Protein AF-A0A1F7PLQ8-F1 (afdb_monomer_lite)

Sequence (103 aa):
VAEYSRIDPLPTLEVLSRNKQIPLGALARFILARYATSGSDALLEIGPRVVRQMGEIVREAEAAGSDDARLRAYAALKAIIAWLQVPLDDPHWRPGGRVAQAP

Foldseek 3Di:
DVVVVPDDCQVVLVVVCVVVVHPSVVSVVVVVVCVVCVVVVVVVVVVVVLVVVLVVLVVVLVVVVDPVSVVVSVVVVVVSVVVVCVCVVDVPDDPPDDDPDDD

Secondary structure (DSSP, 8-state):
-TTGGGS--HHHHHHHHHHHT--HHHHHHHHHHHHHHHHHHHHHHHHHHHHHHHHHHHHHHHHHT-HHHHHHHHHHHHHHHHHHHHHHH-TT--TT-------

Radius of gyration: 22.43 Å; chains: 1; bounding box: 52×36×55 Å

pLDDT: mean 82.35, std 17.56, range [31.88, 98.25]

Structure (mmCIF, N/CA/C/O backbone):
data_AF-A0A1F7PLQ8-F1
#
_entry.id   AF-A0A1F7PLQ8-F1
#
loop_
_atom_site.group_PDB
_atom_site.id
_atom_site.type_symbol
_atom_site.label_atom_id
_atom_site.label_alt_id
_atom_site.label_comp_id
_atom_site.label_asym_id
_atom_site.label_entity_id
_atom_site.label_seq_id
_atom_site.pdbx_PDB_ins_code
_atom_site.Cartn_x
_atom_site.Cartn_y
_atom_site.Cartn_z
_atom_site.occupancy
_atom_site.B_iso_or_equiv
_atom_site.auth_seq_id
_atom_site.auth_comp_id
_atom_site.auth_asym_id
_atom_site.auth_atom_id
_atom_site.pdbx_PDB_model_num
ATOM 1 N N . VAL A 1 1 ? 6.482 -7.645 -23.709 1.00 61.06 1 VAL A N 1
ATOM 2 C CA . VAL A 1 1 ? 7.874 -8.133 -23.879 1.00 61.06 1 VAL A CA 1
ATOM 3 C C . VAL A 1 1 ? 8.292 -8.155 -25.348 1.00 61.06 1 VAL A C 1
ATOM 5 O O . VAL A 1 1 ? 9.287 -7.516 -25.657 1.00 61.06 1 VAL A O 1
ATOM 8 N N . ALA A 1 2 ? 7.536 -8.803 -26.248 1.00 65.75 2 ALA A N 1
ATOM 9 C CA . ALA A 1 2 ? 7.897 -8.962 -27.669 1.00 65.75 2 ALA A CA 1
ATOM 10 C C . ALA A 1 2 ? 8.153 -7.649 -28.442 1.00 65.75 2 ALA A C 1
ATOM 12 O O . ALA A 1 2 ? 9.089 -7.586 -29.226 1.00 65.75 2 ALA A O 1
ATOM 13 N N . GLU A 1 3 ? 7.389 -6.585 -28.182 1.00 63.84 3 GLU A N 1
ATOM 14 C CA . GLU A 1 3 ? 7.567 -5.328 -28.929 1.00 63.84 3 GLU A CA 1
ATOM 15 C C . GLU A 1 3 ? 8.689 -4.442 -28.371 1.00 63.84 3 GLU A C 1
ATOM 17 O O . GLU A 1 3 ? 9.494 -3.884 -29.110 1.00 63.84 3 GLU A O 1
ATOM 22 N N . TYR A 1 4 ? 8.827 -4.401 -27.046 1.00 64.50 4 TYR A N 1
ATOM 23 C CA . TYR A 1 4 ? 9.889 -3.645 -26.375 1.00 64.50 4 TYR A CA 1
ATOM 24 C C . TYR A 1 4 ? 11.284 -4.261 -26.539 1.00 64.50 4 TYR A C 1
ATOM 26 O O . TYR A 1 4 ? 12.272 -3.563 -26.358 1.00 64.50 4 TYR A O 1
ATOM 34 N N . SER A 1 5 ? 11.384 -5.543 -26.902 1.00 72.81 5 SER A N 1
ATOM 35 C CA . SER A 1 5 ? 12.674 -6.207 -27.155 1.00 72.81 5 SER A CA 1
ATOM 36 C C . SER A 1 5 ? 13.295 -5.831 -28.503 1.00 72.81 5 SER A C 1
ATOM 38 O O . SER A 1 5 ? 14.457 -6.145 -28.740 1.00 72.81 5 SER A O 1
ATOM 40 N N . ARG A 1 6 ? 12.550 -5.134 -29.372 1.00 83.38 6 ARG A N 1
ATOM 41 C CA . ARG A 1 6 ? 13.042 -4.625 -30.663 1.00 83.38 6 ARG A CA 1
ATOM 42 C C . ARG A 1 6 ? 13.569 -3.192 -30.583 1.00 83.38 6 ARG A C 1
ATOM 44 O O . ARG A 1 6 ? 14.133 -2.704 -31.557 1.00 83.38 6 ARG A O 1
ATOM 51 N N . ILE A 1 7 ? 13.355 -2.517 -29.456 1.00 86.44 7 ILE A N 1
ATOM 52 C CA . ILE A 1 7 ? 13.770 -1.132 -29.245 1.00 86.44 7 ILE A CA 1
ATOM 53 C C . ILE A 1 7 ? 15.171 -1.146 -28.643 1.00 86.44 7 ILE A C 1
ATOM 55 O O . ILE A 1 7 ? 15.385 -1.774 -27.609 1.00 86.44 7 ILE A O 1
ATOM 59 N N . ASP A 1 8 ? 16.105 -0.425 -29.260 1.00 89.38 8 ASP A N 1
ATOM 60 C CA . ASP A 1 8 ? 17.393 -0.128 -28.635 1.00 89.38 8 ASP A CA 1
ATOM 61 C C . ASP A 1 8 ? 17.206 0.983 -27.583 1.00 89.38 8 ASP A C 1
ATOM 63 O O . ASP A 1 8 ? 16.848 2.110 -27.942 1.00 89.38 8 ASP A O 1
ATOM 67 N N . PRO A 1 9 ? 17.410 0.703 -26.282 1.00 88.25 9 PRO A N 1
ATOM 68 C CA . PRO A 1 9 ? 17.234 1.700 -25.235 1.00 88.25 9 PRO A CA 1
ATOM 69 C C . PRO A 1 9 ? 18.444 2.635 -25.085 1.00 88.25 9 PRO A C 1
ATOM 71 O O . PRO A 1 9 ? 18.326 3.659 -24.404 1.00 88.25 9 PRO A O 1
ATOM 74 N N . LEU A 1 10 ? 19.609 2.306 -25.665 1.00 94.19 10 LEU A N 1
ATOM 75 C CA . LEU A 1 10 ? 20.852 3.051 -25.441 1.00 94.19 10 LEU A CA 1
ATOM 76 C C . LEU A 1 10 ? 20.757 4.532 -25.827 1.00 94.19 10 LEU A C 1
ATOM 78 O O . LEU A 1 10 ? 21.132 5.354 -24.988 1.00 94.19 10 LEU A O 1
ATOM 82 N N . PRO A 1 11 ? 20.180 4.926 -26.982 1.00 95.50 11 PRO A N 1
ATOM 83 C CA . PRO A 1 11 ? 20.089 6.338 -27.354 1.00 95.50 11 PRO A CA 1
ATOM 84 C C . PRO A 1 11 ? 19.349 7.182 -26.310 1.00 95.50 11 PRO A C 1
ATOM 86 O O . PRO A 1 11 ? 19.767 8.288 -25.964 1.00 95.50 11 PRO A O 1
ATOM 89 N N . THR A 1 12 ? 18.262 6.648 -25.748 1.00 92.31 12 THR A N 1
ATOM 90 C CA . THR A 1 12 ? 17.502 7.326 -24.692 1.00 92.31 12 THR A CA 1
ATOM 91 C C . THR A 1 12 ? 18.301 7.407 -23.393 1.00 92.31 12 THR A C 1
ATOM 93 O O . THR A 1 12 ? 18.348 8.467 -22.764 1.00 92.31 12 THR A O 1
ATOM 96 N N . LEU A 1 13 ? 18.956 6.314 -22.993 1.00 94.25 13 LEU A N 1
ATOM 97 C CA . LEU A 1 13 ? 19.758 6.275 -21.769 1.00 94.25 13 LEU A CA 1
ATOM 98 C C . LEU A 1 13 ? 20.980 7.195 -21.841 1.00 94.25 13 LEU A C 1
ATOM 100 O O . LEU A 1 13 ? 21.321 7.824 -20.843 1.00 94.25 13 LEU A O 1
ATOM 104 N N . GLU A 1 14 ? 21.606 7.334 -23.006 1.00 96.75 14 GLU A N 1
ATOM 105 C CA . GLU A 1 14 ? 22.716 8.259 -23.235 1.00 96.75 14 GLU A CA 1
ATOM 106 C C . GLU A 1 14 ? 22.290 9.724 -23.111 1.00 96.75 14 GLU A C 1
ATOM 108 O O . GLU A 1 14 ? 22.976 10.519 -22.464 1.00 96.75 14 GLU A O 1
ATOM 113 N N . VAL A 1 15 ? 21.138 10.089 -23.687 1.00 96.44 15 VAL A N 1
ATOM 114 C CA . VAL A 1 15 ? 20.565 11.436 -23.533 1.00 96.44 15 VAL A CA 1
ATOM 115 C C . VAL A 1 15 ? 20.281 11.726 -22.060 1.00 96.44 15 VAL A C 1
ATOM 117 O O . VAL A 1 15 ? 20.666 12.779 -21.549 1.00 96.44 15 VAL A O 1
ATOM 120 N N . LEU A 1 16 ? 19.662 10.783 -21.348 1.00 94.25 16 LEU A N 1
ATOM 121 C CA . LEU A 1 16 ? 19.395 10.917 -19.916 1.00 94.25 16 LEU A CA 1
ATOM 122 C C . LEU A 1 16 ? 20.678 11.006 -19.085 1.00 94.25 16 LEU A C 1
ATOM 124 O O . LEU A 1 16 ? 20.758 11.843 -18.188 1.00 94.25 16 LEU A O 1
ATOM 128 N N . SER A 1 17 ? 21.677 10.181 -19.394 1.00 96.94 17 SER A N 1
ATOM 129 C CA . SER A 1 17 ? 22.984 10.176 -18.736 1.00 96.94 17 SER A CA 1
ATOM 130 C C . SER A 1 17 ? 23.650 11.549 -18.831 1.00 96.94 17 SER A C 1
ATOM 132 O O . SER A 1 17 ? 24.038 12.104 -17.801 1.00 96.94 17 SER A O 1
ATOM 134 N N . ARG A 1 18 ? 23.683 12.153 -20.028 1.00 97.31 18 ARG A N 1
ATOM 135 C CA . ARG A 1 18 ? 24.215 13.511 -20.235 1.00 97.31 18 ARG A CA 1
ATOM 136 C C . ARG A 1 18 ? 23.399 14.576 -19.504 1.00 97.31 18 ARG A C 1
ATOM 138 O O . ARG A 1 18 ? 23.969 15.414 -18.811 1.00 97.31 18 ARG A O 1
ATOM 145 N N . ASN A 1 19 ? 22.073 14.527 -19.607 1.00 96.94 19 ASN A N 1
ATOM 146 C CA . ASN A 1 19 ? 21.200 15.532 -18.993 1.00 96.94 19 ASN A CA 1
ATOM 147 C C . ASN A 1 19 ? 21.241 15.499 -17.461 1.00 96.94 19 ASN A C 1
ATOM 149 O O . ASN A 1 19 ? 21.061 16.528 -16.815 1.00 9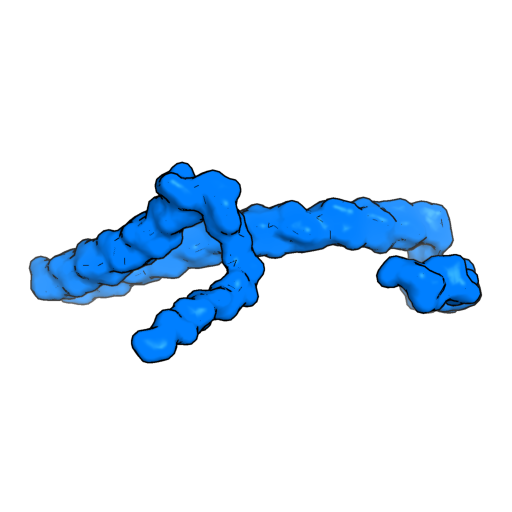6.94 19 ASN A O 1
ATOM 153 N N . LYS A 1 20 ? 21.440 14.317 -16.873 1.00 93.88 20 LYS A N 1
ATOM 154 C CA . LYS A 1 20 ? 21.474 14.122 -15.419 1.00 93.88 20 LYS A CA 1
ATOM 155 C C . LYS A 1 20 ? 22.884 14.081 -14.843 1.00 93.88 20 LYS A C 1
ATOM 157 O O . LYS A 1 20 ? 23.007 14.042 -13.625 1.00 93.88 20 LYS A O 1
ATOM 162 N N . GLN A 1 21 ? 23.917 14.101 -15.689 1.00 96.50 21 GLN A N 1
ATOM 163 C CA . GLN A 1 21 ? 25.319 13.960 -15.282 1.00 96.50 21 GLN A CA 1
ATOM 164 C C . GLN A 1 21 ? 25.550 12.682 -14.450 1.00 96.50 21 GLN A C 1
ATOM 166 O O . GLN A 1 21 ? 26.273 12.679 -13.459 1.00 96.50 21 GLN A O 1
ATOM 171 N N . ILE A 1 22 ? 24.905 11.579 -14.848 1.00 95.81 22 ILE A N 1
ATOM 172 C CA . ILE A 1 22 ? 25.025 10.265 -14.197 1.00 95.81 22 ILE A CA 1
ATOM 173 C C . ILE A 1 22 ? 25.734 9.319 -15.167 1.00 95.81 22 ILE A C 1
ATOM 175 O O . ILE A 1 22 ? 25.297 9.232 -16.317 1.00 95.81 22 ILE A O 1
ATOM 179 N N . PRO A 1 23 ? 26.766 8.562 -14.746 1.00 97.38 23 PRO A N 1
ATOM 180 C CA . PRO A 1 23 ? 27.410 7.577 -15.610 1.00 97.38 23 PRO A CA 1
ATOM 181 C C . PRO A 1 23 ? 26.400 6.578 -16.186 1.00 97.38 23 PRO A C 1
ATOM 183 O O . PRO A 1 23 ? 25.605 5.999 -15.443 1.00 97.38 23 PRO A O 1
ATOM 186 N N . LEU A 1 24 ? 26.458 6.336 -17.500 1.00 95.81 24 LEU A N 1
ATOM 187 C CA . LEU A 1 24 ? 25.490 5.500 -18.221 1.00 95.81 24 LEU A CA 1
ATOM 188 C C . LEU A 1 24 ? 25.291 4.122 -17.569 1.00 95.81 24 LEU A C 1
ATOM 190 O O . LEU A 1 24 ? 24.161 3.691 -17.353 1.00 95.81 24 LEU A O 1
ATOM 194 N N . GLY A 1 25 ? 26.384 3.463 -17.174 1.00 93.31 25 GLY A N 1
ATOM 195 C CA . GLY A 1 25 ? 26.324 2.164 -16.498 1.00 93.31 25 GLY A CA 1
ATOM 196 C C . GLY A 1 25 ? 25.653 2.208 -15.118 1.00 93.31 25 GLY A C 1
ATOM 197 O O . GLY A 1 25 ? 24.973 1.256 -14.737 1.00 93.31 25 GLY A O 1
ATOM 198 N N . ALA A 1 26 ? 25.795 3.310 -14.375 1.00 94.75 26 ALA A N 1
ATOM 199 C CA . ALA A 1 26 ? 25.122 3.493 -13.088 1.00 94.75 26 ALA A CA 1
ATOM 200 C C . ALA A 1 26 ? 23.617 3.726 -13.280 1.00 94.75 26 ALA A C 1
ATOM 202 O O . ALA A 1 26 ? 22.807 3.123 -12.576 1.00 94.75 26 ALA A O 1
ATOM 203 N N . LEU A 1 27 ? 23.246 4.532 -14.281 1.00 94.06 27 LEU A N 1
ATOM 204 C CA . LEU A 1 27 ? 21.854 4.775 -14.655 1.00 94.06 27 LEU A CA 1
ATOM 205 C C . LEU A 1 27 ? 21.157 3.483 -15.111 1.00 94.06 27 LEU A C 1
ATOM 207 O O . LEU A 1 27 ? 20.066 3.173 -14.636 1.00 94.06 27 LEU A O 1
ATOM 211 N N . ALA A 1 28 ? 21.805 2.699 -15.976 1.00 94.19 28 ALA A N 1
ATOM 212 C CA . ALA A 1 28 ? 21.278 1.419 -16.440 1.00 94.19 28 ALA A CA 1
ATOM 213 C C . ALA A 1 28 ? 21.077 0.432 -15.279 1.00 94.19 28 ALA A C 1
ATOM 215 O O . ALA A 1 28 ? 20.010 -0.168 -15.155 1.00 94.19 28 ALA A O 1
ATOM 216 N N . ARG A 1 29 ? 22.065 0.310 -14.378 1.00 92.62 29 ARG A N 1
ATOM 217 C CA . ARG A 1 29 ? 21.964 -0.556 -13.193 1.00 92.62 29 ARG A CA 1
ATOM 218 C C . ARG A 1 29 ? 20.823 -0.131 -12.271 1.00 92.62 29 ARG A C 1
ATOM 220 O O . ARG A 1 29 ? 20.092 -0.991 -11.795 1.00 92.62 29 ARG A O 1
ATOM 227 N N . PHE A 1 30 ? 20.649 1.171 -12.053 1.00 89.50 30 PHE A N 1
ATOM 228 C CA . PHE A 1 30 ? 19.542 1.702 -11.260 1.00 89.50 30 PHE A CA 1
ATOM 229 C C . PHE A 1 30 ? 18.180 1.364 -11.876 1.00 89.50 30 PHE A C 1
ATOM 231 O O . PHE A 1 30 ? 17.316 0.851 -11.174 1.00 89.50 30 PHE A O 1
ATOM 238 N N . ILE A 1 31 ? 17.990 1.605 -13.178 1.00 90.31 31 ILE A N 1
ATOM 239 C CA . ILE A 1 31 ? 16.717 1.336 -13.865 1.00 90.31 31 ILE A CA 1
ATOM 240 C C . ILE A 1 31 ? 16.380 -0.156 -13.820 1.00 90.31 31 ILE A C 1
ATOM 242 O O . ILE A 1 31 ? 15.247 -0.514 -13.509 1.00 90.31 31 ILE A O 1
ATOM 246 N N . LEU A 1 32 ? 17.360 -1.024 -14.082 1.00 87.25 32 LEU A N 1
ATOM 247 C CA . LEU A 1 32 ? 17.179 -2.475 -14.032 1.00 87.25 32 LEU A CA 1
ATOM 248 C C . LEU A 1 32 ? 16.862 -2.963 -12.617 1.00 87.25 32 LEU A C 1
ATOM 250 O O . LEU A 1 32 ? 15.923 -3.736 -12.445 1.00 87.25 32 LEU A O 1
ATOM 254 N N . ALA A 1 33 ? 17.597 -2.483 -11.609 1.00 84.31 33 ALA A N 1
ATOM 255 C CA . ALA A 1 33 ? 17.329 -2.807 -10.212 1.00 84.31 33 ALA A CA 1
ATOM 256 C C . ALA A 1 33 ? 15.926 -2.340 -9.806 1.00 84.31 33 ALA A C 1
ATOM 258 O O . ALA A 1 33 ? 15.143 -3.137 -9.308 1.00 84.31 33 ALA A O 1
ATOM 259 N N . ARG A 1 34 ? 15.567 -1.088 -10.112 1.00 79.94 34 ARG A N 1
ATOM 260 C CA . ARG A 1 34 ? 14.246 -0.515 -9.832 1.00 79.94 34 ARG A CA 1
ATOM 261 C C . ARG A 1 34 ? 13.126 -1.283 -10.526 1.00 79.94 34 ARG A C 1
ATOM 263 O O . ARG A 1 34 ? 12.095 -1.516 -9.914 1.00 79.94 34 ARG A O 1
ATOM 270 N N . TYR A 1 35 ? 13.297 -1.667 -11.789 1.00 80.94 35 TYR A N 1
ATOM 271 C CA . TYR A 1 35 ? 12.301 -2.450 -12.522 1.00 80.94 35 TYR A CA 1
ATOM 272 C C . TYR A 1 35 ? 12.136 -3.846 -11.912 1.00 80.94 35 TYR A C 1
ATOM 274 O O . TYR A 1 35 ? 11.012 -4.256 -11.629 1.00 80.94 35 TYR A O 1
ATOM 282 N N . ALA A 1 36 ? 13.244 -4.536 -11.630 1.00 79.06 36 ALA A N 1
ATOM 283 C CA . ALA A 1 36 ? 13.231 -5.858 -11.011 1.00 79.06 36 ALA A CA 1
ATOM 284 C C . ALA A 1 36 ? 12.635 -5.844 -9.593 1.00 79.06 36 ALA A C 1
ATOM 286 O O . ALA A 1 36 ? 11.930 -6.781 -9.226 1.00 79.06 36 ALA A O 1
ATOM 287 N N . THR A 1 37 ? 12.864 -4.782 -8.811 1.00 71.12 37 THR A N 1
ATOM 288 C CA . THR A 1 37 ? 12.269 -4.639 -7.475 1.00 71.12 37 THR A CA 1
ATOM 289 C C . THR A 1 37 ? 10.862 -4.066 -7.510 1.00 71.12 37 THR A C 1
ATOM 291 O O . THR A 1 37 ? 10.120 -4.323 -6.578 1.00 71.12 37 THR A O 1
ATOM 294 N N . SER A 1 38 ? 10.439 -3.345 -8.555 1.00 64.62 38 SER A N 1
ATOM 295 C CA . SER A 1 38 ? 9.147 -2.634 -8.572 1.00 64.62 38 SER A CA 1
ATOM 296 C C . SER A 1 38 ? 7.925 -3.533 -8.345 1.00 64.62 38 SER A C 1
ATOM 298 O O . SER A 1 38 ? 6.969 -3.099 -7.703 1.00 64.62 38 SER A O 1
ATOM 300 N N . GLY A 1 39 ? 7.965 -4.788 -8.810 1.00 58.88 39 GLY A N 1
ATOM 301 C CA . GLY A 1 39 ? 6.919 -5.778 -8.533 1.00 58.88 39 GLY A CA 1
ATOM 302 C C . GLY A 1 39 ? 6.839 -6.154 -7.051 1.00 58.88 39 GLY A C 1
ATOM 303 O O . GLY A 1 39 ? 5.746 -6.279 -6.506 1.00 58.88 39 GLY A O 1
ATOM 304 N N . SER A 1 40 ? 7.989 -6.259 -6.384 1.00 54.62 40 SER A N 1
ATOM 305 C CA . SER A 1 40 ? 8.090 -6.522 -4.947 1.00 54.62 40 SER A CA 1
ATOM 306 C C . SER A 1 40 ? 7.854 -5.263 -4.109 1.00 54.62 40 SER A C 1
ATOM 308 O O . SER A 1 40 ? 7.184 -5.351 -3.094 1.00 54.62 40 SER A O 1
ATOM 310 N N . ASP A 1 41 ? 8.315 -4.086 -4.540 1.00 52.38 41 ASP A N 1
ATOM 311 C CA . ASP A 1 41 ? 8.143 -2.800 -3.846 1.00 52.38 41 ASP A CA 1
ATOM 312 C C . ASP A 1 41 ? 6.664 -2.399 -3.772 1.00 52.38 41 ASP A C 1
ATOM 314 O O . ASP A 1 41 ? 6.207 -1.920 -2.741 1.00 52.38 41 ASP A O 1
ATOM 318 N N . ALA A 1 42 ? 5.876 -2.634 -4.828 1.00 50.62 42 ALA A N 1
ATOM 319 C CA . ALA A 1 42 ? 4.431 -2.393 -4.789 1.00 50.62 42 ALA A CA 1
ATOM 320 C C . ALA A 1 42 ? 3.712 -3.305 -3.775 1.00 50.62 42 ALA A C 1
ATOM 322 O O . ALA A 1 42 ? 2.753 -2.874 -3.139 1.00 50.62 42 ALA A O 1
ATOM 323 N N . LEU A 1 43 ? 4.194 -4.539 -3.592 1.00 50.41 43 LEU A N 1
ATOM 324 C CA . LEU A 1 43 ? 3.732 -5.470 -2.555 1.00 50.41 43 LEU 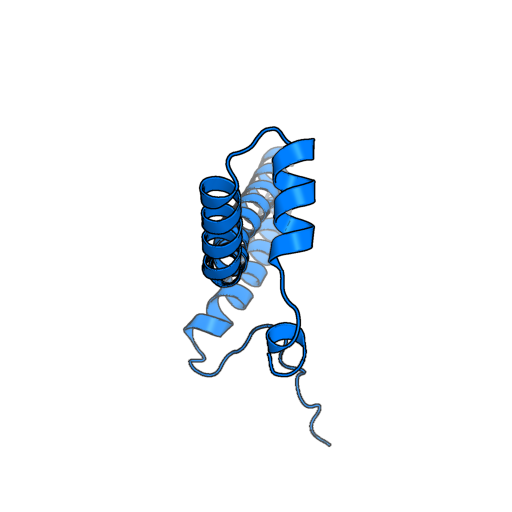A CA 1
ATOM 325 C C . LEU A 1 43 ? 4.238 -5.072 -1.156 1.00 50.41 43 LEU A C 1
ATOM 327 O O . LEU A 1 43 ? 3.485 -5.152 -0.186 1.00 50.41 43 LEU A O 1
ATOM 331 N N . LEU A 1 44 ? 5.480 -4.592 -1.053 1.00 54.91 44 LEU A N 1
ATOM 332 C CA . LEU A 1 44 ? 6.119 -4.171 0.196 1.00 54.91 44 LEU A CA 1
ATOM 333 C C . LEU A 1 44 ? 5.579 -2.836 0.724 1.00 54.91 44 LEU A C 1
ATOM 335 O O . LEU A 1 44 ? 5.574 -2.649 1.932 1.00 54.91 44 LEU A O 1
ATOM 339 N N . GLU A 1 45 ? 5.084 -1.933 -0.127 1.00 60.09 45 GLU A N 1
ATOM 340 C CA . GLU A 1 45 ? 4.509 -0.635 0.273 1.00 60.09 45 GLU A CA 1
ATOM 341 C C . GLU A 1 45 ? 3.052 -0.725 0.763 1.00 60.09 45 GLU A C 1
ATOM 343 O O . GLU A 1 45 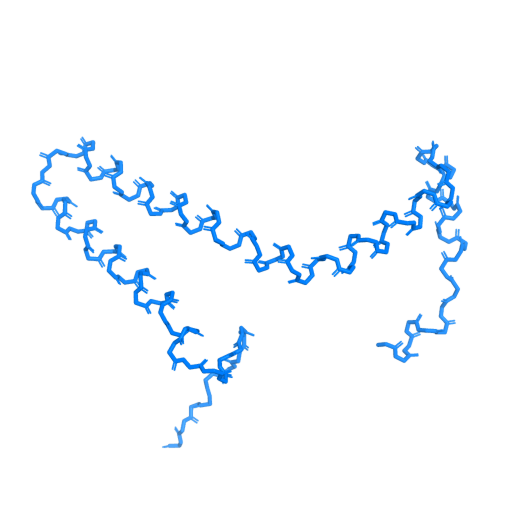? 2.579 0.157 1.491 1.00 60.09 45 GLU A O 1
ATOM 348 N N . ILE A 1 46 ? 2.325 -1.796 0.414 1.00 64.94 46 ILE A N 1
ATOM 349 C CA . ILE A 1 46 ? 0.955 -2.018 0.907 1.00 64.94 46 ILE A CA 1
ATOM 350 C C . ILE A 1 46 ? 0.968 -2.226 2.426 1.00 64.94 46 ILE A C 1
ATOM 352 O O . ILE A 1 46 ? 0.161 -1.616 3.126 1.00 64.94 46 ILE A O 1
ATOM 356 N N . GLY A 1 47 ? 1.920 -3.005 2.950 1.00 71.31 47 GLY A N 1
ATOM 357 C CA . GLY A 1 47 ? 2.040 -3.282 4.386 1.00 71.31 47 GLY A CA 1
ATOM 358 C C . GLY A 1 47 ? 2.176 -2.011 5.243 1.00 71.31 47 GLY A C 1
ATOM 359 O O . GLY A 1 47 ? 1.297 -1.738 6.061 1.00 71.31 47 GLY A O 1
ATOM 360 N N . PRO A 1 48 ? 3.211 -1.174 5.038 1.00 77.50 48 PRO A N 1
ATOM 361 C CA . PRO A 1 48 ? 3.406 0.071 5.775 1.00 77.50 48 PRO A CA 1
ATOM 362 C C . PRO A 1 48 ? 2.246 1.058 5.630 1.00 77.50 48 PRO A C 1
ATOM 364 O O . PRO A 1 48 ? 1.931 1.773 6.581 1.00 77.50 48 PRO A O 1
ATOM 367 N N . ARG A 1 49 ? 1.591 1.115 4.462 1.00 83.12 49 ARG A N 1
ATOM 368 C CA . ARG A 1 49 ? 0.414 1.973 4.264 1.00 83.12 49 ARG A CA 1
ATOM 369 C C . ARG A 1 49 ? -0.773 1.501 5.103 1.00 83.12 49 ARG A C 1
ATOM 371 O O . ARG A 1 49 ? -1.372 2.326 5.787 1.00 83.12 49 ARG A O 1
ATOM 378 N N . VAL A 1 50 ? -1.096 0.210 5.068 1.00 85.81 50 VAL A N 1
ATOM 379 C CA . VAL A 1 50 ? -2.221 -0.349 5.833 1.00 85.81 50 VAL A CA 1
ATOM 380 C C . VAL A 1 50 ? -1.965 -0.230 7.337 1.00 85.81 50 VAL A C 1
ATOM 382 O O . VAL A 1 50 ? -2.858 0.173 8.076 1.00 85.81 50 VAL A O 1
ATOM 385 N N . VAL A 1 51 ? -0.728 -0.457 7.791 1.00 88.88 51 VAL A N 1
ATOM 386 C CA . VAL A 1 51 ? -0.347 -0.258 9.200 1.00 88.88 51 VAL A CA 1
ATOM 387 C C . VAL A 1 51 ? -0.528 1.200 9.636 1.00 88.88 51 VAL A C 1
ATOM 389 O O . VAL A 1 51 ? -1.070 1.448 10.714 1.00 88.88 51 VAL A O 1
ATOM 392 N N . ARG A 1 52 ? -0.141 2.178 8.802 1.00 91.06 52 ARG A N 1
ATOM 393 C CA . ARG A 1 52 ? -0.386 3.605 9.091 1.00 91.06 52 ARG A CA 1
ATOM 394 C C . ARG A 1 52 ? -1.878 3.916 9.222 1.00 91.06 52 ARG A C 1
ATOM 396 O O . ARG A 1 52 ? -2.265 4.555 10.196 1.00 91.06 52 ARG A O 1
ATOM 403 N N . GLN A 1 53 ? -2.701 3.408 8.305 1.00 93.44 53 GLN A N 1
ATOM 404 C CA . GLN A 1 53 ? -4.156 3.582 8.347 1.00 93.44 53 GLN A CA 1
ATOM 405 C C . GLN A 1 53 ? -4.773 2.985 9.624 1.00 93.44 53 GLN A C 1
ATOM 407 O O . GLN A 1 53 ? -5.621 3.608 10.258 1.00 93.44 53 GLN A O 1
ATOM 412 N N . MET A 1 54 ? -4.343 1.788 10.035 1.00 95.94 54 MET A N 1
ATOM 413 C CA . MET A 1 54 ? -4.807 1.175 11.285 1.00 95.94 54 MET A CA 1
ATOM 414 C C . MET A 1 54 ? -4.445 2.036 12.504 1.00 95.94 54 MET A C 1
ATOM 416 O O . MET A 1 54 ? -5.278 2.231 13.387 1.00 95.94 54 MET A O 1
ATOM 420 N N . GLY A 1 55 ? -3.229 2.589 12.536 1.00 96.38 55 GLY A N 1
ATOM 421 C CA . GLY A 1 55 ? -2.795 3.498 13.599 1.00 96.38 55 GLY A CA 1
ATOM 422 C C . GLY A 1 55 ? -3.603 4.800 13.655 1.00 96.38 55 GLY A C 1
ATOM 423 O O . GLY A 1 55 ? -3.916 5.279 14.742 1.00 96.38 55 GLY A O 1
ATOM 424 N N . GLU A 1 56 ? -3.984 5.353 12.501 1.00 97.75 56 GLU A N 1
ATOM 425 C CA . GLU A 1 56 ? -4.869 6.522 12.405 1.00 97.75 56 GLU A CA 1
ATOM 426 C C . GLU A 1 56 ? -6.237 6.266 13.041 1.00 97.75 56 GLU A C 1
ATOM 428 O O . GLU A 1 56 ? -6.656 7.045 13.895 1.00 97.75 56 GLU A O 1
ATOM 433 N N . ILE A 1 57 ? -6.873 5.137 12.714 1.00 97.81 57 ILE A N 1
ATOM 434 C CA . ILE A 1 57 ? -8.178 4.741 13.268 1.00 97.81 57 ILE A CA 1
ATOM 435 C C . ILE A 1 57 ? -8.133 4.653 14.800 1.00 97.81 57 ILE A C 1
ATOM 437 O O . ILE A 1 57 ? -9.042 5.132 15.481 1.00 97.81 57 ILE A O 1
ATOM 441 N N . VAL A 1 58 ? -7.076 4.049 15.355 1.00 97.69 58 VAL A N 1
ATOM 442 C CA . VAL A 1 58 ? -6.902 3.941 16.813 1.00 97.69 58 VAL A CA 1
ATOM 443 C C . VAL A 1 58 ? -6.740 5.323 17.434 1.00 97.69 58 VAL A C 1
ATOM 445 O O . VAL A 1 58 ? -7.458 5.662 18.371 1.00 97.69 58 VAL A O 1
ATOM 448 N N . ARG A 1 59 ? -5.844 6.145 16.882 1.00 98.12 59 ARG A N 1
ATOM 449 C CA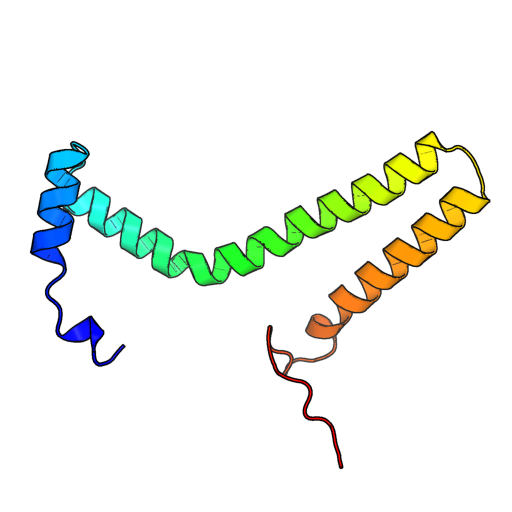 . ARG A 1 59 ? -5.561 7.488 17.397 1.00 98.12 59 ARG A CA 1
ATOM 450 C C . ARG A 1 59 ? -6.797 8.389 17.382 1.00 98.12 59 ARG A C 1
ATOM 452 O O . ARG A 1 59 ? -7.009 9.137 18.331 1.00 98.12 59 ARG A O 1
ATOM 459 N N . GLU A 1 60 ? -7.613 8.325 16.334 1.00 97.38 60 GLU A N 1
ATOM 460 C CA . GLU A 1 60 ? -8.867 9.085 16.246 1.00 97.38 60 GLU A CA 1
ATOM 461 C C . GLU A 1 60 ? -9.878 8.646 17.311 1.00 97.38 60 GLU A C 1
ATOM 463 O O . GLU A 1 60 ? -10.495 9.487 17.968 1.00 97.38 60 GLU A O 1
ATOM 468 N N . ALA A 1 61 ? -10.022 7.337 17.533 1.00 97.81 61 ALA A N 1
ATOM 469 C CA . ALA A 1 61 ? -10.902 6.825 18.577 1.00 97.81 61 ALA A CA 1
ATOM 470 C C . ALA A 1 61 ? -10.412 7.175 19.989 1.00 97.81 61 ALA A C 1
ATOM 472 O O . ALA A 1 61 ? -11.226 7.507 20.853 1.00 97.81 61 ALA A O 1
ATOM 473 N N . GLU A 1 62 ? -9.099 7.145 20.222 1.00 96.88 62 GLU A N 1
ATOM 474 C CA . GLU A 1 62 ? -8.498 7.579 21.485 1.00 96.88 62 GLU A CA 1
ATOM 475 C C . GLU A 1 62 ? -8.708 9.074 21.730 1.00 96.88 62 GLU A C 1
ATOM 477 O O . GLU A 1 62 ? -9.119 9.452 22.826 1.00 96.88 62 GLU A O 1
ATOM 482 N N . ALA A 1 63 ? -8.511 9.912 20.708 1.00 97.88 63 ALA A N 1
ATOM 483 C CA . ALA A 1 63 ? -8.748 11.351 20.796 1.00 97.88 63 ALA A CA 1
ATOM 484 C C . ALA A 1 63 ? -10.219 11.687 21.097 1.00 97.88 63 ALA A C 1
ATOM 486 O O . ALA A 1 63 ? -10.497 12.638 21.825 1.00 97.88 63 ALA A O 1
ATOM 487 N N . ALA A 1 64 ? -11.163 10.897 20.576 1.00 97.56 64 ALA A N 1
ATOM 488 C CA . ALA A 1 64 ? -12.585 11.042 20.880 1.00 97.56 64 ALA A CA 1
ATOM 489 C C . ALA A 1 64 ? -12.959 10.576 22.301 1.00 97.56 64 ALA A C 1
ATOM 491 O O . ALA A 1 64 ? -13.998 10.981 22.820 1.00 97.56 64 ALA A O 1
ATOM 492 N N . GLY A 1 65 ? -12.152 9.709 22.924 1.00 95.94 65 GLY A N 1
ATOM 493 C CA . GLY A 1 65 ? -12.261 9.352 24.341 1.00 95.94 65 GLY A CA 1
ATOM 494 C C . GLY A 1 65 ? -13.538 8.613 24.762 1.00 95.94 65 GLY A C 1
ATOM 495 O O . GLY A 1 65 ? -13.828 8.558 25.954 1.00 95.94 65 GLY A O 1
ATOM 496 N N . SER A 1 66 ? -14.303 8.045 23.823 1.00 96.88 66 SER A N 1
ATOM 497 C CA . SER A 1 66 ? -15.581 7.371 24.106 1.00 96.88 66 SER A CA 1
ATOM 498 C C . SER A 1 66 ? -15.562 5.891 23.735 1.00 96.88 66 SER A C 1
ATOM 500 O O . SER A 1 66 ? -14.910 5.481 22.773 1.00 96.88 66 SER A O 1
ATOM 502 N N . ASP A 1 67 ? -16.329 5.085 24.469 1.00 97.50 67 ASP A N 1
ATOM 503 C CA . ASP A 1 67 ? -16.467 3.650 24.188 1.00 97.50 67 ASP A CA 1
ATOM 504 C C . ASP A 1 67 ? -17.116 3.399 22.828 1.00 97.50 67 ASP A C 1
ATOM 506 O O . ASP A 1 67 ? -16.690 2.525 22.078 1.00 97.50 67 ASP A O 1
ATOM 510 N N . ASP A 1 68 ? -18.067 4.247 22.454 1.00 97.56 68 ASP A N 1
ATOM 511 C CA . ASP A 1 68 ? -18.685 4.263 21.134 1.00 97.56 68 ASP A CA 1
ATOM 512 C C . ASP A 1 68 ? -17.655 4.454 20.006 1.00 97.56 68 ASP A C 1
ATOM 514 O O . ASP A 1 68 ? -17.686 3.752 18.992 1.00 97.56 68 ASP A O 1
ATOM 518 N N . ALA A 1 69 ? -16.705 5.382 20.180 1.00 96.50 69 ALA A N 1
ATOM 519 C CA . ALA A 1 69 ? -15.626 5.588 19.216 1.00 96.50 69 ALA A CA 1
ATOM 520 C C . ALA A 1 69 ? -14.666 4.390 19.169 1.00 96.50 69 ALA A C 1
ATOM 522 O O . ALA A 1 69 ? -14.281 3.963 18.079 1.00 96.50 69 ALA A O 1
ATOM 523 N N . ARG A 1 70 ? -14.340 3.796 20.324 1.00 97.50 70 ARG A N 1
ATOM 524 C CA . ARG A 1 70 ? -13.512 2.580 20.408 1.00 97.50 70 ARG A CA 1
ATOM 525 C C . ARG A 1 70 ? -14.169 1.388 19.714 1.00 97.50 70 ARG A C 1
ATOM 527 O O . ARG A 1 70 ? -1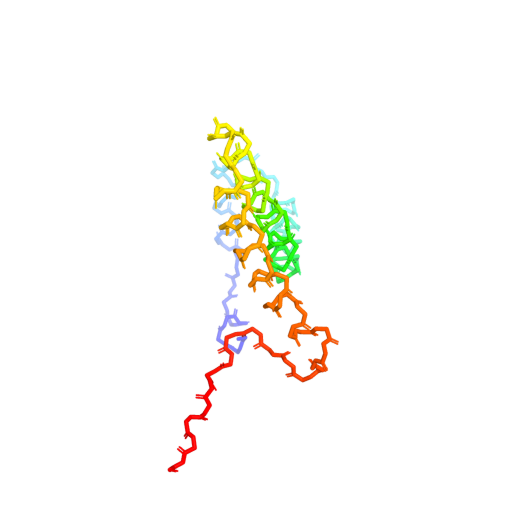3.494 0.673 18.976 1.00 97.50 70 ARG A O 1
ATOM 534 N N . LEU A 1 71 ? -15.477 1.193 19.888 1.00 98.25 71 LEU A N 1
ATOM 535 C CA . LEU A 1 71 ? -16.236 0.126 19.228 1.00 98.25 71 LEU A CA 1
ATOM 536 C C . LEU A 1 71 ? -16.262 0.303 17.706 1.00 98.25 71 LEU A C 1
ATOM 538 O O . LEU A 1 71 ? -16.049 -0.664 16.972 1.00 98.25 71 LEU A O 1
ATOM 542 N N . ARG A 1 72 ? -16.456 1.537 17.219 1.00 96.81 72 ARG A N 1
ATOM 543 C CA . ARG A 1 72 ? -16.372 1.839 15.781 1.00 96.81 72 ARG A CA 1
ATOM 544 C C . ARG A 1 72 ? -14.977 1.567 15.219 1.00 96.81 72 ARG A C 1
ATOM 546 O O . ARG A 1 72 ? -14.863 0.921 14.178 1.00 96.81 72 ARG A O 1
ATOM 553 N N . ALA A 1 73 ? -13.927 1.993 15.921 1.00 97.75 73 ALA A N 1
ATOM 554 C CA . ALA A 1 73 ? -12.550 1.693 15.536 1.00 97.75 73 ALA A CA 1
ATOM 555 C C . ALA A 1 73 ? -12.277 0.185 15.504 1.00 97.75 73 ALA A C 1
ATOM 557 O O . ALA A 1 73 ? -11.726 -0.313 14.525 1.00 97.75 73 ALA A O 1
ATOM 558 N N . TYR A 1 74 ? -12.719 -0.563 16.517 1.00 98.00 74 TYR A N 1
ATOM 559 C CA . TYR A 1 74 ? -12.575 -2.017 16.549 1.00 98.00 74 TYR A CA 1
ATOM 560 C C . TYR A 1 74 ? -13.245 -2.692 15.344 1.00 98.00 74 TYR A C 1
ATOM 562 O O . TYR A 1 74 ? -12.641 -3.552 14.702 1.00 98.00 74 TYR A O 1
ATOM 570 N N . ALA A 1 75 ? -14.464 -2.275 14.989 1.00 98.00 75 ALA A N 1
ATOM 571 C CA . ALA A 1 75 ? -15.167 -2.811 13.827 1.00 98.00 75 ALA A CA 1
ATOM 572 C C . ALA A 1 75 ? -14.408 -2.536 12.514 1.00 98.00 75 ALA A C 1
ATOM 574 O O . ALA A 1 75 ? -14.268 -3.436 11.683 1.00 98.00 75 ALA A O 1
ATOM 575 N N . ALA A 1 76 ? -13.865 -1.325 12.350 1.00 96.00 76 ALA A N 1
ATOM 576 C CA . ALA A 1 76 ? -13.064 -0.958 11.184 1.00 96.00 76 ALA A CA 1
ATOM 577 C C . ALA A 1 76 ? -11.755 -1.764 11.101 1.00 96.00 76 ALA A C 1
ATOM 579 O O . ALA A 1 76 ? -11.431 -2.313 10.047 1.00 96.00 76 ALA A O 1
ATOM 580 N N . LEU A 1 77 ? -11.036 -1.908 12.218 1.00 97.31 77 LEU A N 1
ATOM 581 C CA . LEU A 1 7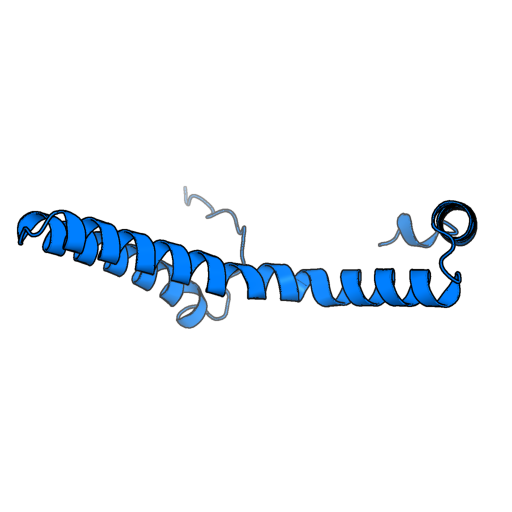7 ? -9.817 -2.719 12.291 1.00 97.31 77 LEU A CA 1
ATOM 582 C C . LEU A 1 77 ? -10.097 -4.187 11.964 1.00 97.31 77 LEU A C 1
ATOM 584 O O . LEU A 1 77 ? -9.347 -4.799 11.206 1.00 97.31 77 LEU A O 1
ATOM 588 N N . LYS A 1 78 ? -11.202 -4.741 12.476 1.00 96.75 78 LYS A N 1
ATOM 589 C CA . LYS A 1 78 ? -11.630 -6.111 12.170 1.00 96.75 78 LYS A CA 1
ATOM 590 C C . LYS A 1 78 ? -11.868 -6.309 10.672 1.00 96.75 78 LYS A C 1
ATOM 592 O O . LYS A 1 78 ? -11.461 -7.334 10.135 1.00 96.75 78 LYS A O 1
ATOM 597 N N . ALA A 1 79 ? -12.483 -5.339 9.994 1.00 92.62 79 ALA A N 1
ATOM 598 C CA . ALA A 1 79 ? -12.699 -5.402 8.549 1.00 92.62 79 ALA A CA 1
ATOM 599 C C . ALA A 1 79 ? -11.377 -5.375 7.759 1.00 92.62 79 ALA A C 1
ATOM 601 O O . ALA A 1 79 ? -11.207 -6.156 6.823 1.00 92.62 79 ALA A O 1
ATOM 602 N N . ILE A 1 80 ? -10.422 -4.529 8.165 1.00 91.06 80 ILE A N 1
ATOM 603 C CA . ILE A 1 80 ? -9.083 -4.472 7.555 1.00 91.06 80 ILE A CA 1
ATOM 604 C C . ILE A 1 80 ? -8.348 -5.804 7.745 1.00 91.06 80 ILE A C 1
ATOM 606 O O . ILE A 1 80 ? -7.815 -6.351 6.783 1.00 91.06 80 ILE A O 1
ATOM 610 N N . ILE A 1 81 ? -8.352 -6.353 8.964 1.00 91.62 81 ILE A N 1
ATOM 611 C CA . ILE A 1 81 ? -7.714 -7.642 9.266 1.00 91.62 81 ILE A CA 1
ATOM 612 C C . ILE A 1 81 ? -8.342 -8.763 8.434 1.00 91.62 81 ILE A C 1
ATOM 614 O O . ILE A 1 81 ? -7.610 -9.532 7.820 1.00 91.62 81 ILE A O 1
ATOM 618 N N . ALA A 1 82 ? -9.673 -8.822 8.354 1.00 89.56 82 ALA A N 1
ATOM 619 C CA . ALA A 1 82 ? -10.363 -9.834 7.557 1.00 89.56 82 ALA A CA 1
ATOM 620 C C . ALA A 1 82 ? -9.955 -9.773 6.077 1.00 89.56 82 ALA A C 1
ATOM 622 O O . ALA A 1 82 ? -9.713 -10.805 5.460 1.00 89.56 82 ALA A O 1
ATOM 623 N N . TRP A 1 83 ? -9.812 -8.570 5.510 1.00 86.38 83 TRP A N 1
ATOM 624 C CA . TRP A 1 83 ? -9.324 -8.410 4.139 1.00 86.38 83 TRP A CA 1
ATOM 625 C C . TRP A 1 83 ? -7.869 -8.877 3.973 1.00 86.38 83 TRP A C 1
ATOM 627 O O . TRP A 1 83 ? -7.545 -9.531 2.984 1.00 86.38 83 TRP A O 1
ATOM 637 N N . LEU A 1 84 ? -7.000 -8.590 4.949 1.00 85.25 84 LEU A N 1
ATOM 638 C CA . LEU A 1 84 ? -5.600 -9.031 4.941 1.00 85.25 84 LEU A CA 1
ATOM 639 C C . LEU A 1 84 ? -5.438 -10.551 5.099 1.00 85.25 84 LEU A C 1
ATOM 641 O O . LEU A 1 84 ? -4.421 -11.090 4.669 1.00 85.25 84 LEU A O 1
ATOM 645 N N . GLN A 1 85 ? -6.413 -11.238 5.697 1.00 85.19 85 GLN A N 1
ATOM 646 C CA . GLN A 1 85 ? -6.400 -12.695 5.852 1.00 85.19 85 GLN A CA 1
ATOM 647 C C . GLN A 1 85 ? -6.709 -13.437 4.545 1.00 85.19 85 GLN A C 1
ATOM 649 O O . GLN A 1 85 ? -6.144 -14.500 4.315 1.00 85.19 85 GLN A O 1
ATOM 654 N N . VAL A 1 86 ? -7.507 -12.855 3.642 1.00 81.25 86 VAL A N 1
ATOM 655 C CA . VAL A 1 86 ? -7.887 -13.476 2.355 1.00 81.25 86 VAL A CA 1
ATOM 656 C C . VAL A 1 86 ? -6.700 -14.068 1.569 1.00 81.25 86 VAL A C 1
ATOM 658 O O . VAL A 1 86 ? -6.768 -15.243 1.217 1.00 81.25 86 VAL A O 1
ATOM 661 N N . PRO A 1 87 ? -5.602 -13.335 1.289 1.00 74.50 87 PRO A N 1
ATOM 662 C CA . PRO A 1 87 ? -4.449 -13.903 0.582 1.00 74.50 87 PRO A CA 1
ATOM 663 C C . PRO A 1 87 ? -3.651 -14.939 1.387 1.00 74.50 87 PRO A C 1
ATOM 665 O O . PRO A 1 87 ? -2.841 -15.653 0.802 1.00 74.50 87 PRO A O 1
ATOM 668 N N . LEU A 1 88 ? -3.819 -14.993 2.712 1.00 76.69 88 LEU A N 1
ATOM 669 C CA . LEU A 1 88 ? -3.175 -15.994 3.568 1.00 76.69 88 LEU A CA 1
ATOM 670 C C . LEU A 1 88 ? -3.949 -17.317 3.548 1.00 76.69 88 LEU A C 1
ATOM 672 O O . LEU A 1 88 ? -3.334 -18.381 3.583 1.00 76.69 88 LEU A O 1
ATOM 676 N N . ASP A 1 89 ? -5.277 -17.235 3.462 1.00 82.44 89 ASP A N 1
ATOM 677 C CA . ASP A 1 89 ? -6.178 -18.390 3.479 1.00 82.44 89 ASP A CA 1
ATOM 678 C C . ASP A 1 89 ? -6.401 -18.997 2.080 1.00 82.44 89 ASP A C 1
ATOM 680 O O . ASP A 1 89 ? -6.751 -20.173 1.969 1.00 82.44 89 ASP A O 1
ATOM 684 N N . ASP A 1 90 ? -6.175 -18.229 1.006 1.00 76.62 90 ASP A N 1
ATOM 685 C CA . ASP A 1 90 ? -6.306 -18.685 -0.384 1.00 76.62 90 ASP A CA 1
ATOM 686 C C . ASP A 1 90 ? -4.959 -18.646 -1.144 1.00 76.62 90 ASP A C 1
ATOM 688 O O . ASP A 1 90 ? -4.541 -17.589 -1.636 1.00 76.62 90 ASP A O 1
ATOM 692 N N . PRO A 1 91 ? -4.300 -19.809 -1.344 1.00 73.50 91 PRO A N 1
ATOM 693 C CA . PRO A 1 91 ? -3.052 -19.924 -2.110 1.00 73.50 91 PRO A CA 1
ATOM 694 C C . PRO A 1 91 ? -3.156 -19.467 -3.579 1.00 73.50 91 PRO A C 1
ATOM 696 O O . PRO A 1 91 ? -2.145 -19.182 -4.237 1.00 73.50 91 PRO A O 1
ATOM 699 N N . HIS A 1 92 ? -4.370 -19.417 -4.130 1.00 76.81 92 HIS A N 1
ATOM 700 C CA . HIS A 1 92 ? -4.639 -19.037 -5.513 1.00 76.81 92 HIS A CA 1
ATOM 701 C C . HIS A 1 92 ? -5.039 -17.571 -5.672 1.00 76.81 92 HIS A C 1
ATOM 703 O O . HIS A 1 92 ? -5.183 -17.110 -6.808 1.00 76.81 92 HIS A O 1
ATOM 709 N N . TRP A 1 93 ? -5.131 -16.812 -4.580 1.00 74.75 93 TRP A N 1
ATOM 710 C CA . TRP A 1 93 ? -5.471 -15.400 -4.634 1.00 74.75 93 TRP A CA 1
ATOM 711 C C . TRP A 1 93 ? -4.470 -14.601 -5.486 1.00 74.75 93 TRP A C 1
ATOM 713 O O . TRP A 1 93 ? -3.251 -14.816 -5.454 1.00 74.75 93 TRP A O 1
ATOM 723 N N . ARG A 1 94 ? -4.988 -13.671 -6.298 1.00 66.62 94 ARG A N 1
ATOM 724 C CA . ARG A 1 94 ? -4.201 -12.773 -7.158 1.00 66.62 94 ARG A CA 1
ATOM 725 C C . ARG A 1 94 ? -4.735 -11.340 -7.036 1.00 66.62 94 ARG A C 1
ATOM 727 O O . ARG A 1 94 ? -5.940 -11.138 -7.211 1.00 66.62 94 ARG A O 1
ATOM 734 N N . PRO A 1 95 ? -3.875 -10.330 -6.815 1.00 60.94 95 PRO A N 1
ATOM 735 C CA . PRO A 1 95 ? -4.300 -8.934 -6.832 1.00 60.94 95 PRO A CA 1
ATOM 736 C C . PRO A 1 95 ? -4.931 -8.564 -8.187 1.00 60.94 95 PRO A C 1
ATOM 738 O O . PRO A 1 95 ? -4.336 -8.814 -9.233 1.00 60.94 95 PRO A O 1
ATOM 741 N N . GLY A 1 96 ? -6.122 -7.955 -8.182 1.00 57.88 96 GLY A N 1
ATOM 742 C CA . GLY A 1 96 ? -6.778 -7.453 -9.402 1.00 57.88 96 GLY A CA 1
ATOM 743 C C . GLY A 1 96 ? -7.552 -8.487 -10.235 1.00 57.88 96 GLY A C 1
ATOM 744 O O . GLY A 1 96 ? -7.995 -8.162 -11.337 1.00 57.88 96 GLY A O 1
ATOM 745 N N . GLY A 1 97 ? -7.755 -9.712 -9.735 1.00 47.16 97 GLY A N 1
ATOM 746 C CA . GLY A 1 97 ? -8.670 -10.672 -10.358 1.00 47.16 97 GLY A CA 1
ATOM 747 C C . GLY A 1 97 ? -10.115 -10.170 -10.298 1.00 47.16 97 GLY A C 1
ATOM 748 O O . GLY A 1 97 ? -10.653 -9.951 -9.215 1.00 47.16 97 GLY A O 1
ATOM 749 N N . ARG A 1 98 ? -10.761 -9.970 -11.455 1.00 42.16 98 ARG A N 1
ATOM 750 C CA . ARG A 1 98 ? -12.209 -9.715 -11.504 1.00 42.16 98 ARG A CA 1
ATOM 751 C C . ARG A 1 98 ? -12.925 -10.924 -10.911 1.00 42.16 98 ARG A C 1
ATOM 753 O O . ARG A 1 98 ? -12.758 -12.030 -11.419 1.00 42.16 98 ARG A O 1
ATOM 760 N N . VAL A 1 99 ? -13.733 -10.701 -9.875 1.00 45.81 99 VAL A N 1
ATOM 761 C CA . VAL A 1 99 ? -14.695 -11.697 -9.396 1.00 45.81 99 VAL A CA 1
ATOM 762 C C . VAL A 1 99 ? -15.621 -11.986 -10.574 1.00 45.81 99 VAL A C 1
ATOM 764 O O . VAL A 1 99 ? -16.336 -11.090 -11.030 1.00 45.81 99 VAL A O 1
ATOM 767 N N . ALA A 1 100 ? -15.541 -13.187 -11.145 1.00 39.47 100 ALA A N 1
ATOM 768 C CA . ALA A 1 100 ? -16.514 -13.615 -12.135 1.00 39.47 100 ALA A CA 1
ATOM 769 C C . ALA A 1 100 ? -17.874 -13.634 -11.430 1.00 39.47 100 ALA A C 1
ATOM 771 O O . ALA A 1 100 ? -18.074 -14.404 -10.493 1.00 39.47 100 ALA A O 1
ATOM 772 N N . GLN A 1 101 ? -18.778 -12.738 -11.827 1.00 36.34 101 GLN A N 1
ATOM 773 C CA . GLN A 1 101 ? -20.174 -12.851 -11.424 1.00 36.34 101 GLN A CA 1
ATOM 774 C C . GLN A 1 101 ? -20.705 -14.139 -12.060 1.00 36.34 101 GLN A C 1
ATOM 776 O O . GLN A 1 101 ? -20.649 -14.297 -13.281 1.00 36.34 101 GLN A O 1
ATOM 781 N N . ALA A 1 102 ? -21.108 -15.084 -11.212 1.00 31.88 102 ALA A N 1
ATOM 782 C CA . ALA A 1 102 ? -21.799 -16.298 -11.624 1.00 31.88 102 ALA A CA 1
ATOM 783 C C . ALA A 1 102 ? -23.220 -15.941 -12.122 1.00 31.88 102 ALA A C 1
ATOM 785 O O . ALA A 1 102 ? -23.754 -14.925 -11.668 1.00 31.88 102 ALA A O 1
ATOM 786 N N . PRO A 1 103 ? -23.777 -16.720 -13.070 1.00 39.69 103 PRO A N 1
ATOM 787 C CA . PRO A 1 103 ? -25.016 -16.401 -13.786 1.00 39.69 103 PRO A CA 1
ATOM 788 C C . PRO A 1 103 ? -26.265 -16.356 -12.901 1.00 39.69 103 PRO A C 1
ATOM 790 O O . PRO A 1 103 ? -26.306 -17.089 -11.886 1.00 39.69 103 PRO A O 1
#